Protein AF-A0A7C5AXZ9-F1 (afdb_monomer_lite)

Sequence (153 aa):
MEVGLKALRWLADIQRAEQGHFVPIGSNGFYSKGGEKARLDQQPIEASAMVSACLEAFRLTLDERWHDEANRAFEWFLGRNDLGISLYDPFTGGCRDGLHADRANENQGAESSLAFILSLLEMRLSDNIVNSEVHGTVYETETTPGAFSTAHS

Secondary structure (DSSP, 8-state):
-HHHHHHHHHHHHHTB-TTS-B----SSS---TTS----SSB-HHHHHHHHHHHHHHHHHH--HHHHHHHHHHHHHHTT-STT---SB-TTT--B-S-B-SSSB-----HHHHHHHHHHHHHHHHHHHHHHHHHHHHHHHTS-----------

Foldseek 3Di:
DVVLVVVLVVQLVVQADPVGAGQFQAPPDDDDDPDDGNSFHAFLQRLLVLLVSLLVVCVVPVPCVSLVSNVRSLCVCVQSGPASDHQADPVVLFGFGGDGPHDTHPDGDPVNSVSNVSSVVSNVVSVVVVVVVVVVVVVVVPDDPPDDDDDDD

Structure (mmCIF, N/CA/C/O backbone):
data_AF-A0A7C5AXZ9-F1
#
_entry.id   AF-A0A7C5AXZ9-F1
#
loop_
_atom_site.group_PDB
_atom_site.id
_atom_site.type_symbol
_atom_site.label_atom_id
_atom_site.label_alt_id
_atom_site.label_comp_id
_atom_site.label_asym_id
_atom_site.label_entity_id
_atom_site.label_seq_id
_atom_site.pdbx_PDB_ins_code
_atom_site.Cartn_x
_atom_site.Cartn_y
_atom_site.Cartn_z
_atom_site.occupancy
_atom_site.B_iso_or_equiv
_atom_site.auth_seq_id
_atom_site.auth_comp_id
_atom_site.auth_asym_id
_atom_site.auth_atom_id
_atom_site.pdbx_PDB_model_num
ATOM 1 N N . MET A 1 1 ? -19.294 10.981 7.759 1.00 81.81 1 MET A N 1
ATOM 2 C CA . MET A 1 1 ? -18.619 9.741 8.194 1.00 81.81 1 MET A CA 1
ATOM 3 C C . MET A 1 1 ? -19.086 8.533 7.386 1.00 81.81 1 MET A C 1
ATOM 5 O O . MET A 1 1 ? -18.281 7.982 6.653 1.00 81.81 1 MET A O 1
ATOM 9 N N . GLU A 1 2 ? -20.376 8.180 7.414 1.00 91.25 2 GLU A N 1
ATOM 10 C CA . GLU A 1 2 ? -20.918 6.991 6.722 1.00 91.25 2 GLU A CA 1
ATOM 11 C C . GLU A 1 2 ? -20.601 6.923 5.215 1.00 91.25 2 GLU A C 1
ATOM 13 O O . GLU A 1 2 ? -20.148 5.894 4.720 1.00 91.25 2 GLU A O 1
ATOM 18 N N . VAL A 1 3 ? -20.763 8.035 4.486 1.00 94.50 3 VAL A N 1
ATOM 19 C CA . VAL A 1 3 ? -20.434 8.105 3.049 1.00 94.50 3 VAL A CA 1
ATOM 20 C C . VAL A 1 3 ? -18.953 7.809 2.788 1.00 94.50 3 VAL A C 1
ATOM 22 O O . VAL A 1 3 ? -18.638 7.119 1.823 1.00 94.50 3 VAL A O 1
ATOM 25 N N . GLY A 1 4 ? -18.057 8.278 3.663 1.00 94.56 4 GLY A N 1
ATOM 26 C CA . GLY A 1 4 ? -16.616 8.037 3.557 1.00 94.56 4 GLY A CA 1
ATOM 27 C C . GLY A 1 4 ? -16.272 6.562 3.749 1.00 94.56 4 GLY A C 1
ATOM 28 O O . GLY A 1 4 ? -15.609 5.980 2.901 1.00 94.56 4 GLY A O 1
ATOM 29 N N . LEU A 1 5 ? -16.816 5.927 4.792 1.00 96.62 5 LEU A N 1
ATOM 30 C CA . LEU A 1 5 ? -16.628 4.491 5.036 1.00 96.62 5 LEU A CA 1
ATOM 31 C C . LEU A 1 5 ? -17.209 3.634 3.904 1.00 96.62 5 LEU A C 1
ATOM 33 O O . LEU A 1 5 ? -16.611 2.640 3.500 1.00 96.62 5 LEU A O 1
ATOM 37 N N . LYS A 1 6 ? -18.360 4.029 3.347 1.00 96.44 6 LYS A N 1
ATOM 38 C CA . LYS A 1 6 ? -18.963 3.343 2.198 1.00 96.44 6 LYS A CA 1
ATOM 39 C C . LYS A 1 6 ? -18.100 3.468 0.940 1.00 96.44 6 LYS A C 1
ATOM 41 O O . LYS A 1 6 ? -17.948 2.485 0.218 1.00 96.44 6 LYS A O 1
ATOM 46 N N . ALA A 1 7 ? -17.547 4.653 0.683 1.00 96.12 7 ALA A N 1
ATOM 47 C CA . ALA A 1 7 ? -16.639 4.886 -0.435 1.00 96.12 7 ALA A CA 1
ATOM 48 C C . ALA A 1 7 ? -15.326 4.107 -0.268 1.00 96.12 7 ALA A C 1
ATOM 50 O O . ALA A 1 7 ? -14.901 3.444 -1.210 1.00 96.12 7 ALA A O 1
ATOM 51 N N . LEU A 1 8 ? -14.737 4.119 0.932 1.00 96.88 8 LEU A N 1
ATOM 52 C CA . LEU A 1 8 ? -13.517 3.376 1.242 1.00 96.88 8 LEU A CA 1
ATOM 53 C C . LEU A 1 8 ? -13.725 1.866 1.101 1.00 96.88 8 LEU A C 1
ATOM 55 O O . LEU A 1 8 ? -12.905 1.198 0.484 1.00 96.88 8 LEU A O 1
ATOM 59 N N . ARG A 1 9 ? -14.857 1.333 1.583 1.00 96.88 9 ARG A N 1
ATOM 60 C CA . ARG A 1 9 ? -15.205 -0.087 1.413 1.00 96.88 9 ARG A CA 1
ATOM 61 C C . ARG A 1 9 ? -15.269 -0.469 -0.059 1.00 96.88 9 ARG A C 1
ATOM 63 O O . ARG A 1 9 ? -14.658 -1.444 -0.471 1.00 96.88 9 ARG A O 1
ATOM 70 N N . TRP A 1 10 ? -15.989 0.328 -0.847 1.00 95.25 10 TRP A N 1
ATOM 71 C CA . TRP A 1 10 ? -16.073 0.115 -2.286 1.00 95.25 10 TRP A CA 1
ATOM 72 C C . TRP A 1 10 ? -14.689 0.161 -2.945 1.00 95.25 10 TRP A C 1
ATOM 74 O O . TRP A 1 10 ? -14.405 -0.684 -3.790 1.00 95.25 10 TRP A O 1
ATOM 84 N N . LEU A 1 11 ? -13.827 1.104 -2.545 1.00 94.38 11 LEU A N 1
ATOM 85 C CA . LEU A 1 11 ? -12.471 1.224 -3.077 1.00 94.38 11 LEU A CA 1
ATOM 86 C C . LEU A 1 11 ? -11.607 -0.001 -2.729 1.00 94.38 11 LEU A C 1
ATOM 88 O O . LEU A 1 11 ? -10.974 -0.566 -3.618 1.00 94.38 11 LEU A O 1
ATOM 92 N N . ALA A 1 12 ? -11.628 -0.447 -1.472 1.00 95.31 12 ALA A N 1
ATOM 93 C CA . ALA A 1 12 ? -10.906 -1.637 -1.025 1.00 95.31 12 ALA A CA 1
ATOM 94 C C . ALA A 1 12 ? -11.371 -2.901 -1.769 1.00 95.31 12 ALA A C 1
ATOM 96 O O . ALA A 1 12 ? -10.546 -3.697 -2.220 1.00 95.31 12 ALA A O 1
ATOM 97 N N . ASP A 1 13 ? -12.682 -3.051 -1.983 1.00 94.06 13 ASP A N 1
ATOM 98 C CA . ASP A 1 13 ? -13.243 -4.183 -2.727 1.00 94.06 13 ASP A CA 1
ATOM 99 C C . ASP A 1 13 ? -12.788 -4.176 -4.201 1.00 94.06 13 ASP A C 1
ATOM 101 O O . ASP A 1 13 ? -12.477 -5.228 -4.763 1.00 94.06 13 ASP A O 1
ATOM 105 N N . ILE A 1 14 ? -12.706 -3.007 -4.854 1.00 91.62 14 ILE A N 1
ATOM 106 C CA . ILE A 1 14 ? -12.232 -2.934 -6.247 1.00 91.62 14 ILE A CA 1
ATOM 107 C C . ILE A 1 14 ? -10.707 -3.020 -6.377 1.00 91.62 14 ILE A C 1
ATOM 109 O O . ILE A 1 14 ? -10.236 -3.413 -7.444 1.00 91.62 14 ILE A O 1
ATOM 113 N N . GLN A 1 15 ? -9.942 -2.672 -5.345 1.00 92.94 15 GLN A N 1
ATOM 114 C CA . GLN A 1 15 ? -8.477 -2.770 -5.325 1.00 92.94 15 GLN A CA 1
ATOM 115 C C . GLN A 1 15 ? -7.985 -4.121 -4.791 1.00 92.94 15 GLN A C 1
ATOM 117 O O . GLN A 1 15 ? -6.816 -4.279 -4.452 1.00 92.94 15 GLN A O 1
ATOM 122 N N . ARG A 1 16 ? -8.865 -5.123 -4.734 1.00 93.56 16 ARG A N 1
ATOM 123 C CA . ARG A 1 16 ? -8.515 -6.496 -4.387 1.00 93.56 16 ARG A CA 1
ATOM 124 C C . ARG A 1 16 ? -8.457 -7.373 -5.633 1.00 93.56 16 ARG A C 1
ATOM 126 O O . ARG A 1 16 ? -9.415 -7.436 -6.405 1.00 93.56 16 ARG A O 1
ATOM 133 N N . ALA A 1 17 ? -7.343 -8.076 -5.813 1.00 91.38 17 ALA A N 1
ATOM 134 C CA . ALA A 1 17 ? -7.225 -9.118 -6.826 1.00 91.38 17 ALA A CA 1
ATOM 135 C C . ALA A 1 17 ? -8.054 -10.357 -6.465 1.00 91.38 17 ALA A C 1
ATOM 137 O O . ALA A 1 17 ? -8.363 -10.598 -5.300 1.00 91.38 17 ALA A O 1
ATOM 138 N N . GLU A 1 18 ? -8.332 -11.213 -7.448 1.00 89.44 18 GLU A N 1
ATOM 139 C CA . GLU A 1 18 ? -8.963 -12.520 -7.202 1.00 89.44 18 GLU A CA 1
ATOM 140 C C . GLU A 1 18 ? -8.134 -13.386 -6.240 1.00 89.44 18 GLU A C 1
ATOM 142 O O . GLU A 1 18 ? -8.686 -14.111 -5.418 1.00 89.44 18 GLU A O 1
ATOM 147 N N . GLN A 1 19 ? -6.806 -13.253 -6.288 1.00 90.44 19 GLN A N 1
ATOM 148 C CA . GLN A 1 19 ? -5.856 -13.926 -5.396 1.00 90.44 19 GLN A CA 1
ATOM 149 C C . GLN A 1 19 ? -5.793 -13.280 -3.997 1.00 90.44 19 GLN A C 1
ATOM 151 O O . GLN A 1 19 ? -5.098 -13.766 -3.106 1.00 90.44 19 GLN A O 1
ATOM 156 N N . GLY A 1 20 ? -6.535 -12.191 -3.783 1.00 93.56 20 GLY A N 1
ATOM 157 C CA . GLY A 1 20 ? -6.715 -11.546 -2.491 1.00 93.56 20 GLY A CA 1
ATOM 158 C C . GLY A 1 20 ? -5.659 -10.507 -2.124 1.00 93.56 20 GLY A C 1
ATOM 159 O O . GLY A 1 20 ? -5.798 -9.899 -1.069 1.00 93.56 20 GLY A O 1
ATOM 160 N N . HIS A 1 21 ? -4.629 -10.258 -2.929 1.00 94.69 21 HIS A N 1
ATOM 161 C CA . HIS A 1 21 ? -3.680 -9.171 -2.663 1.00 94.69 21 HIS A CA 1
ATOM 162 C C . HIS A 1 21 ? -4.218 -7.801 -3.092 1.00 94.69 21 HIS A C 1
ATOM 164 O O . HIS A 1 21 ? -5.197 -7.703 -3.838 1.00 94.69 21 HIS A O 1
ATOM 170 N N . PHE A 1 22 ? -3.581 -6.746 -2.584 1.00 94.75 22 PHE A N 1
ATOM 171 C CA . PHE A 1 22 ? -3.876 -5.370 -2.964 1.00 94.75 22 PHE A CA 1
ATOM 172 C C . PHE A 1 22 ? -3.327 -5.067 -4.361 1.00 94.75 22 PHE A C 1
ATOM 174 O O . PHE A 1 22 ? -2.192 -5.412 -4.687 1.00 94.75 22 PHE A O 1
ATOM 181 N N . VAL A 1 23 ? -4.144 -4.413 -5.178 1.00 92.19 23 VAL A N 1
ATOM 182 C CA . VAL A 1 23 ? -3.813 -3.937 -6.519 1.00 92.19 23 VAL A CA 1
ATOM 183 C C . VAL A 1 23 ? -4.351 -2.513 -6.626 1.00 92.19 23 VAL A C 1
ATOM 185 O O . VAL A 1 23 ? -5.562 -2.340 -6.824 1.00 92.19 23 VAL A O 1
ATOM 188 N N . PRO A 1 24 ? -3.500 -1.484 -6.469 1.00 87.12 24 PRO A N 1
ATOM 189 C CA . PRO A 1 24 ? -3.941 -0.119 -6.670 1.00 87.12 24 PRO A CA 1
ATOM 190 C C . PRO A 1 24 ? -4.395 0.056 -8.121 1.00 87.12 24 PRO A C 1
ATOM 192 O O . PRO A 1 24 ? -3.987 -0.670 -9.033 1.00 87.12 24 PRO A O 1
ATOM 195 N N . ILE A 1 25 ? -5.289 1.017 -8.328 1.00 79.69 25 ILE A N 1
ATOM 196 C CA . ILE A 1 25 ? -5.693 1.387 -9.683 1.00 79.69 25 ILE A CA 1
ATOM 197 C C . ILE A 1 25 ? -4.519 2.179 -10.233 1.00 79.69 25 ILE A C 1
ATOM 199 O O . ILE A 1 25 ? -4.280 3.289 -9.773 1.00 79.69 25 ILE A O 1
ATOM 203 N N . GLY A 1 26 ? -3.784 1.573 -11.156 1.00 68.69 26 GLY A N 1
ATOM 204 C CA . GLY A 1 26 ? -2.598 2.166 -11.742 1.00 68.69 26 GLY A CA 1
ATOM 205 C C . GLY A 1 26 ? -2.907 3.470 -12.469 1.00 68.69 26 GLY A C 1
ATOM 206 O O . GLY A 1 26 ? -4.034 3.729 -12.899 1.00 68.69 26 GLY A O 1
ATOM 207 N N . SER A 1 27 ? -1.879 4.294 -12.613 1.00 62.50 27 SER A N 1
ATOM 208 C CA . SER A 1 27 ? -2.000 5.673 -13.094 1.00 62.50 27 SER A CA 1
ATOM 209 C C . SER A 1 27 ? -2.177 5.803 -14.617 1.00 62.50 27 SER A C 1
ATOM 211 O O . SER A 1 27 ? -2.469 6.893 -15.120 1.00 62.50 27 SER A O 1
ATOM 213 N N . ASN A 1 28 ? -2.060 4.703 -15.377 1.00 57.62 28 ASN A N 1
ATOM 214 C CA . ASN A 1 28 ? -2.231 4.705 -16.833 1.00 57.62 28 ASN A CA 1
ATOM 215 C C . ASN A 1 28 ? -3.718 4.737 -17.255 1.00 57.62 28 ASN A C 1
ATOM 217 O O . ASN A 1 28 ? -4.262 3.761 -17.777 1.00 57.62 28 ASN A O 1
ATOM 221 N N . GLY A 1 29 ? -4.370 5.882 -17.027 1.00 55.19 29 GLY A N 1
ATOM 222 C CA . GLY A 1 29 ? -5.753 6.178 -17.415 1.00 55.19 29 GLY A CA 1
ATOM 223 C C . GLY A 1 29 ? -6.723 6.329 -16.234 1.00 55.19 29 GLY A C 1
ATOM 224 O O . GLY A 1 29 ? -6.446 5.926 -15.111 1.00 55.19 29 GLY A O 1
ATOM 225 N N . PHE A 1 30 ? -7.898 6.918 -16.486 1.00 56.22 30 PHE A N 1
ATOM 226 C CA . PHE A 1 30 ? -8.960 7.042 -15.480 1.00 56.22 30 PHE A CA 1
ATOM 227 C C . PHE A 1 30 ? -9.845 5.791 -15.448 1.00 56.22 30 PHE A C 1
ATOM 229 O O . PHE A 1 30 ? -10.355 5.357 -16.483 1.00 56.22 30 PHE A O 1
ATOM 236 N N . TYR A 1 31 ? -10.118 5.261 -14.252 1.00 55.69 31 TYR A N 1
ATOM 237 C CA . TYR A 1 31 ? -11.105 4.194 -14.083 1.00 55.69 31 TYR A CA 1
ATOM 238 C C . TYR A 1 31 ? -12.533 4.741 -14.240 1.00 55.69 31 TYR A C 1
ATOM 240 O O . TYR A 1 31 ? -13.052 5.455 -13.381 1.00 55.69 31 TYR A O 1
ATOM 248 N N . SER A 1 32 ? -13.179 4.393 -15.355 1.00 58.47 32 SER A N 1
ATOM 249 C CA . SER A 1 32 ? -14.595 4.674 -15.604 1.00 58.47 32 SER A CA 1
ATOM 250 C C . SER A 1 32 ? -15.477 3.549 -15.052 1.00 58.47 32 SER A C 1
ATOM 252 O O . SER A 1 32 ? -15.092 2.380 -15.030 1.00 58.47 32 SER A O 1
ATOM 254 N N . LYS A 1 33 ? -16.683 3.885 -14.574 1.00 60.81 33 LYS A N 1
ATOM 255 C CA . LYS A 1 33 ? -17.604 2.908 -13.970 1.00 60.81 33 LYS A CA 1
ATOM 256 C C . LYS A 1 33 ? -17.966 1.809 -14.983 1.00 60.81 33 LYS A C 1
ATOM 258 O O . LYS A 1 33 ? -18.727 2.067 -15.909 1.00 60.81 33 LYS A O 1
ATOM 263 N N . GLY A 1 34 ? -17.464 0.591 -14.761 1.00 62.22 34 GLY A N 1
ATOM 264 C CA . GLY A 1 34 ? -17.684 -0.574 -15.632 1.00 62.22 34 GLY A CA 1
ATOM 265 C C . GLY A 1 34 ? -16.634 -0.775 -16.734 1.00 62.22 34 GLY A C 1
ATOM 266 O O . GLY A 1 34 ? -16.808 -1.673 -17.551 1.00 62.22 34 GLY A O 1
ATOM 267 N N . GLY A 1 35 ? -15.575 0.040 -16.769 1.00 62.47 35 GLY A N 1
ATOM 268 C CA . GLY A 1 35 ? -14.444 -0.129 -17.685 1.00 62.47 35 GLY A CA 1
ATOM 269 C C . GLY A 1 35 ? -13.361 -1.073 -17.152 1.00 62.47 35 GLY A C 1
ATOM 270 O O . GLY A 1 35 ? -13.434 -1.559 -16.021 1.00 62.47 35 GLY A O 1
ATOM 271 N N . GLU A 1 36 ? -12.326 -1.311 -17.959 1.00 58.16 36 GLU A N 1
ATOM 272 C CA . GLU A 1 36 ? -11.126 -2.019 -17.506 1.00 58.16 36 GLU A CA 1
ATOM 273 C C . GLU A 1 36 ? -10.332 -1.145 -16.528 1.00 58.16 36 GLU A C 1
ATOM 275 O O . GLU A 1 36 ? -10.110 0.046 -16.758 1.00 58.16 36 GLU A O 1
ATOM 280 N N . LYS A 1 37 ? -9.918 -1.733 -15.403 1.00 61.28 37 LYS A N 1
ATOM 281 C CA . LYS A 1 37 ? -9.034 -1.063 -14.446 1.00 61.28 37 LYS A CA 1
ATOM 282 C C . LYS A 1 37 ? -7.655 -0.948 -15.079 1.00 61.28 37 LYS A C 1
ATOM 284 O O . LYS A 1 37 ? -7.115 -1.955 -15.536 1.00 61.28 37 LYS A O 1
ATOM 289 N N . ALA A 1 38 ? -7.064 0.243 -15.042 1.00 61.78 38 ALA A N 1
ATOM 290 C CA . ALA A 1 38 ? -5.639 0.376 -15.279 1.00 61.78 38 ALA A CA 1
ATOM 291 C C . ALA A 1 38 ? -4.924 -0.441 -14.195 1.00 61.78 38 ALA A C 1
ATOM 293 O O . ALA A 1 38 ? -4.944 -0.096 -13.020 1.00 61.78 38 ALA A O 1
ATOM 294 N N . ARG A 1 39 ? -4.386 -1.601 -14.572 1.00 65.38 39 ARG A N 1
ATOM 295 C CA . ARG A 1 39 ? -3.594 -2.455 -13.671 1.00 65.38 39 ARG A CA 1
ATOM 296 C C . ARG A 1 39 ? -2.109 -2.110 -13.707 1.00 65.38 39 ARG A C 1
ATOM 298 O O . ARG A 1 39 ? -1.329 -2.678 -12.952 1.00 65.38 39 ARG A O 1
ATOM 305 N N . LEU A 1 40 ? -1.728 -1.233 -14.632 1.00 65.38 40 LEU A N 1
ATOM 306 C CA . LEU A 1 40 ? -0.350 -0.922 -14.970 1.00 65.38 40 LEU A CA 1
ATOM 307 C C . LEU A 1 40 ? 0.068 0.389 -14.322 1.00 65.38 40 LEU A C 1
ATOM 309 O O . LEU A 1 40 ? -0.724 1.327 -14.286 1.00 65.38 40 LEU A O 1
ATOM 313 N N . ASP A 1 41 ? 1.333 0.455 -13.917 1.00 73.31 41 ASP A N 1
ATOM 314 C CA . ASP A 1 41 ? 1.939 1.645 -13.318 1.00 73.31 41 ASP A CA 1
ATOM 315 C C . ASP A 1 41 ? 1.341 1.974 -11.944 1.00 73.31 41 ASP A C 1
ATOM 317 O O . ASP A 1 41 ? 0.840 3.068 -11.681 1.00 73.31 41 ASP A O 1
ATOM 321 N N . GLN A 1 42 ? 1.356 0.943 -11.097 1.00 85.62 42 GLN A N 1
ATOM 322 C CA . GLN A 1 42 ? 0.968 0.983 -9.688 1.00 85.62 42 GLN A CA 1
ATOM 323 C C . GLN A 1 42 ? 2.033 1.743 -8.896 1.00 85.62 42 GLN A C 1
ATOM 325 O O . GLN A 1 42 ? 3.219 1.427 -9.033 1.00 85.62 42 GLN A O 1
ATOM 330 N N . GLN A 1 43 ? 1.632 2.696 -8.058 1.00 91.12 43 GLN A N 1
ATOM 331 C CA . GLN A 1 43 ? 2.542 3.614 -7.379 1.00 91.12 43 GLN A CA 1
ATOM 332 C C . GLN A 1 43 ? 2.520 3.454 -5.845 1.00 91.12 43 GLN A C 1
ATOM 334 O O . GLN A 1 43 ? 1.462 3.262 -5.238 1.00 91.12 43 GLN A O 1
ATOM 339 N N . PRO A 1 44 ? 3.678 3.620 -5.178 1.00 93.31 44 PRO A N 1
ATOM 340 C CA . PRO A 1 44 ? 3.805 3.675 -3.719 1.00 93.31 44 PRO A CA 1
ATOM 341 C C . PRO A 1 44 ? 2.809 4.595 -3.004 1.00 93.31 44 PRO A C 1
ATOM 343 O O . PRO A 1 44 ? 2.315 4.251 -1.930 1.00 93.31 44 PRO A O 1
ATOM 346 N N . ILE A 1 45 ? 2.495 5.755 -3.587 1.00 94.00 45 ILE A N 1
ATOM 347 C CA . ILE A 1 45 ? 1.598 6.742 -2.972 1.00 94.00 45 ILE A CA 1
ATOM 348 C C . ILE A 1 45 ? 0.166 6.214 -2.812 1.00 94.00 45 ILE A C 1
ATOM 350 O O . ILE A 1 45 ? -0.500 6.525 -1.827 1.00 94.00 45 ILE A O 1
ATOM 354 N N . GLU A 1 46 ? -0.297 5.364 -3.728 1.00 93.75 46 GLU A N 1
ATOM 355 C CA . GLU A 1 46 ? -1.641 4.782 -3.683 1.00 93.75 46 GLU A CA 1
ATOM 356 C C . GLU A 1 46 ? -1.746 3.732 -2.574 1.00 93.75 46 GLU A C 1
ATOM 358 O O . GLU A 1 46 ? -2.722 3.719 -1.821 1.00 93.75 46 GLU A O 1
ATOM 363 N N . ALA A 1 47 ? -0.719 2.886 -2.437 1.00 95.94 47 ALA A N 1
ATOM 364 C CA . ALA A 1 47 ? -0.621 1.928 -1.339 1.00 95.94 47 ALA A CA 1
ATOM 365 C C . ALA A 1 47 ? -0.553 2.655 0.011 1.00 95.94 47 ALA A C 1
ATOM 367 O O . ALA A 1 47 ? -1.281 2.305 0.939 1.00 95.94 47 ALA A O 1
ATOM 368 N N . SER A 1 48 ? 0.256 3.715 0.097 1.00 97.50 48 SER A N 1
ATOM 369 C CA . SER A 1 48 ? 0.382 4.519 1.311 1.00 97.50 48 SER A CA 1
ATOM 370 C C . SER A 1 48 ? -0.933 5.192 1.705 1.00 97.50 48 SER A C 1
ATOM 372 O O . SER A 1 48 ? -1.372 5.061 2.845 1.00 97.50 48 SER A O 1
ATOM 374 N N . ALA A 1 49 ? -1.636 5.801 0.745 1.00 96.75 49 ALA A N 1
ATOM 375 C CA . ALA A 1 49 ? -2.944 6.402 0.982 1.00 96.75 49 ALA A CA 1
ATOM 376 C C . ALA A 1 49 ? -3.990 5.380 1.457 1.00 96.75 49 ALA A C 1
ATOM 378 O O . ALA A 1 49 ? -4.802 5.696 2.330 1.00 96.75 49 ALA A O 1
ATOM 379 N N . MET A 1 50 ? -3.974 4.156 0.913 1.00 97.75 50 MET A N 1
ATOM 380 C CA . MET A 1 50 ? -4.870 3.088 1.360 1.00 97.75 50 MET A CA 1
ATOM 381 C C . MET A 1 50 ? -4.563 2.652 2.799 1.00 97.75 50 MET A C 1
ATOM 383 O O . MET A 1 50 ? -5.499 2.505 3.586 1.00 97.75 50 MET A O 1
ATOM 387 N N . VAL A 1 51 ? -3.281 2.507 3.161 1.00 98.50 51 VAL A N 1
ATOM 388 C CA . VAL A 1 51 ? -2.854 2.221 4.543 1.00 98.50 51 VAL A CA 1
ATOM 389 C C . VAL A 1 51 ? -3.403 3.283 5.494 1.00 98.50 51 VAL A C 1
ATOM 391 O O . VAL A 1 51 ? -4.151 2.943 6.412 1.00 98.50 51 VAL A O 1
ATOM 394 N N . SER A 1 52 ? -3.123 4.564 5.241 1.00 98.12 52 SER A N 1
ATOM 395 C CA . SER A 1 52 ? -3.551 5.652 6.128 1.00 98.12 52 SER A CA 1
ATOM 396 C C . SER A 1 52 ? -5.074 5.738 6.250 1.00 98.12 52 SER A C 1
ATOM 398 O O . SER A 1 52 ? -5.607 5.875 7.352 1.00 98.12 52 SER A O 1
ATOM 400 N N . ALA A 1 53 ? -5.802 5.619 5.132 1.00 97.75 53 ALA A N 1
ATOM 401 C CA . ALA A 1 53 ? -7.263 5.687 5.133 1.00 97.75 53 ALA A CA 1
ATOM 402 C C . ALA A 1 53 ? -7.900 4.533 5.919 1.00 97.75 53 ALA A C 1
ATOM 404 O O . ALA A 1 53 ? -8.867 4.743 6.655 1.00 97.75 53 ALA A O 1
ATOM 405 N N . CYS A 1 54 ? -7.359 3.323 5.779 1.00 98.25 54 CYS A N 1
ATOM 406 C CA . CYS A 1 54 ? -7.846 2.153 6.496 1.00 98.25 54 CYS A CA 1
ATOM 407 C C . CYS A 1 54 ? -7.516 2.221 7.990 1.00 98.25 54 CYS A C 1
ATOM 409 O O . CYS A 1 54 ? -8.395 1.981 8.811 1.00 98.25 54 CYS A O 1
ATOM 411 N N . LEU A 1 55 ? -6.306 2.634 8.372 1.00 98.00 55 LEU A N 1
ATOM 412 C CA . LEU A 1 55 ? -5.961 2.807 9.786 1.00 98.00 55 LEU A CA 1
ATOM 413 C C . LEU A 1 55 ? -6.805 3.895 10.462 1.00 98.00 55 LEU A C 1
ATOM 415 O O . LEU A 1 55 ? -7.213 3.736 11.611 1.00 98.00 55 LEU A O 1
ATOM 419 N N . GLU A 1 56 ? -7.139 4.974 9.754 1.00 97.12 56 GLU A N 1
ATOM 420 C CA . GLU A 1 56 ? -8.052 5.989 10.282 1.00 97.12 56 GLU A CA 1
ATOM 421 C C . GLU A 1 56 ? -9.489 5.458 10.412 1.00 97.12 56 GLU A C 1
ATOM 423 O O . GLU A 1 56 ? -10.157 5.688 11.421 1.00 97.12 56 GLU A O 1
ATOM 428 N N . ALA A 1 57 ? -9.966 4.681 9.434 1.00 97.06 57 ALA A N 1
ATOM 429 C CA . ALA A 1 57 ? -11.261 4.011 9.535 1.00 97.06 57 ALA A CA 1
ATOM 430 C C . ALA A 1 57 ? -11.305 3.019 10.709 1.00 97.06 57 ALA A C 1
ATOM 432 O O . ALA A 1 57 ? -12.311 2.972 11.421 1.00 97.06 57 ALA A O 1
ATOM 433 N N . PHE A 1 58 ? -10.216 2.284 10.953 1.00 96.56 58 PHE A N 1
ATOM 434 C CA . PHE A 1 58 ? -10.068 1.415 12.116 1.00 96.56 58 PHE A CA 1
ATOM 435 C C . PHE A 1 58 ? -10.185 2.218 13.414 1.00 96.56 58 PHE A C 1
ATOM 437 O O . PHE A 1 58 ? -11.056 1.923 14.223 1.00 96.56 58 PHE A O 1
ATOM 444 N N . ARG A 1 59 ? -9.424 3.307 13.578 1.00 94.19 59 ARG 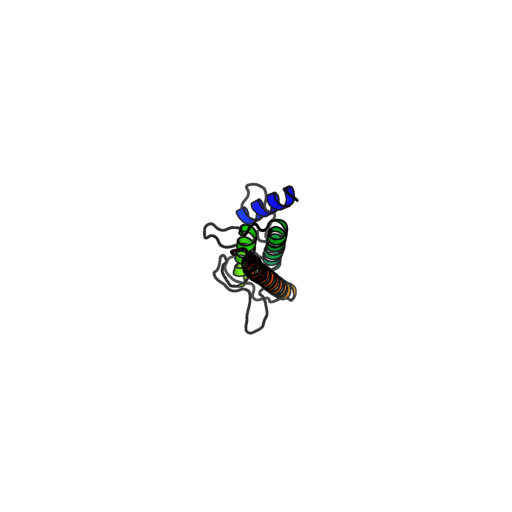A N 1
ATOM 445 C CA . ARG A 1 59 ? -9.496 4.163 14.781 1.00 94.19 59 ARG A CA 1
ATOM 446 C C . ARG A 1 59 ? -10.894 4.715 15.059 1.00 94.19 59 ARG A C 1
ATOM 448 O O . ARG A 1 59 ? -11.277 4.869 16.213 1.00 94.19 59 ARG A O 1
ATOM 455 N N . LEU A 1 60 ? -11.657 5.028 14.012 1.00 94.75 60 LEU A N 1
ATOM 456 C CA . LEU A 1 60 ? -13.006 5.585 14.144 1.00 94.75 60 LEU A CA 1
ATOM 457 C C . LEU A 1 60 ? -14.085 4.536 14.435 1.00 94.75 60 LEU A C 1
ATOM 459 O O . LEU A 1 60 ? -15.152 4.895 14.934 1.00 94.75 60 LEU A O 1
ATOM 463 N N . THR A 1 61 ? -13.864 3.275 14.059 1.00 94.88 61 THR A N 1
ATOM 464 C CA . THR A 1 61 ? -14.922 2.247 14.053 1.00 94.88 61 THR A CA 1
ATOM 465 C C . THR A 1 61 ? -14.611 1.013 14.887 1.00 94.88 61 THR A C 1
ATOM 467 O O . THR A 1 61 ? -15.545 0.297 15.241 1.00 94.88 61 THR A O 1
ATOM 470 N N . LEU A 1 62 ? -13.332 0.765 15.180 1.00 94.50 62 LEU A N 1
ATOM 471 C CA . LEU A 1 62 ? -12.785 -0.463 15.764 1.00 94.50 62 LEU A CA 1
ATOM 472 C C . LEU A 1 62 ? -13.159 -1.738 14.981 1.00 94.50 62 LEU A C 1
ATOM 474 O O . LEU A 1 62 ? -13.137 -2.841 15.517 1.00 94.50 62 LEU A O 1
ATOM 478 N N . ASP A 1 63 ? -13.527 -1.599 13.703 1.00 95.50 63 ASP A N 1
ATOM 479 C CA . ASP A 1 63 ? -13.794 -2.726 12.809 1.00 95.50 63 ASP A CA 1
ATOM 480 C C . ASP A 1 63 ? -12.464 -3.244 12.243 1.00 95.50 63 ASP A C 1
ATOM 482 O O . ASP A 1 63 ? -11.871 -2.617 11.359 1.00 95.50 63 ASP A O 1
ATOM 486 N N . GLU A 1 64 ? -12.011 -4.391 12.759 1.00 95.69 64 GLU A N 1
ATOM 487 C CA . GLU A 1 64 ? -10.759 -5.084 12.396 1.00 95.69 64 GLU A CA 1
ATOM 488 C C . GLU A 1 64 ? -10.567 -5.271 10.891 1.00 95.69 64 GLU A C 1
ATOM 490 O O . GLU A 1 64 ? -9.441 -5.292 10.396 1.00 95.69 64 GLU A O 1
ATOM 495 N N . ARG A 1 65 ? -11.661 -5.310 10.120 1.00 96.38 65 ARG A N 1
ATOM 496 C CA . ARG A 1 65 ? -11.591 -5.350 8.660 1.00 96.38 65 ARG A CA 1
ATOM 497 C C . ARG A 1 65 ? -10.694 -4.254 8.095 1.00 96.38 65 ARG A C 1
ATOM 499 O O . ARG A 1 65 ? -10.002 -4.480 7.108 1.00 96.38 65 ARG A O 1
ATOM 506 N N . TRP A 1 66 ? -10.731 -3.057 8.672 1.00 97.75 66 TRP A N 1
ATOM 507 C CA . TRP A 1 66 ? -9.910 -1.956 8.190 1.00 97.75 66 TRP A CA 1
ATOM 508 C C . TRP A 1 66 ? -8.431 -2.159 8.514 1.00 97.75 66 TRP A C 1
ATOM 510 O O . TRP A 1 66 ? -7.589 -1.831 7.684 1.00 97.75 66 TRP A O 1
ATOM 520 N N . HIS A 1 67 ? -8.096 -2.759 9.656 1.00 97.06 67 HIS A N 1
ATOM 521 C CA . HIS A 1 67 ? -6.711 -3.139 9.949 1.00 97.06 67 HIS A CA 1
ATOM 522 C C . HIS A 1 67 ? -6.220 -4.218 8.969 1.00 97.06 67 HIS A C 1
ATOM 524 O O . HIS A 1 67 ? -5.131 -4.094 8.406 1.00 97.06 67 HIS A O 1
ATOM 530 N N . ASP A 1 68 ? -7.067 -5.195 8.630 1.00 97.31 68 ASP A N 1
ATOM 531 C CA . ASP A 1 68 ? -6.776 -6.195 7.592 1.00 97.31 68 ASP A CA 1
ATOM 532 C C . ASP A 1 68 ? -6.549 -5.573 6.201 1.00 97.31 68 ASP A C 1
ATOM 534 O O . ASP A 1 68 ? -5.665 -6.011 5.458 1.00 97.31 68 ASP A O 1
ATOM 538 N N . GLU A 1 69 ? -7.336 -4.563 5.807 1.00 98.19 69 GLU A N 1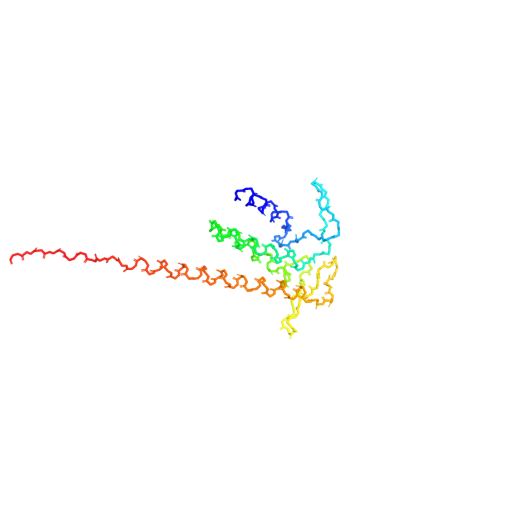
ATOM 539 C CA . GLU A 1 69 ? -7.110 -3.846 4.542 1.00 98.19 69 GLU A CA 1
ATOM 540 C C . GLU A 1 69 ? -5.811 -3.035 4.562 1.00 98.19 69 GLU A C 1
ATOM 542 O O . GLU A 1 69 ? -5.085 -3.030 3.565 1.00 98.19 69 GLU A O 1
ATOM 547 N N . ALA A 1 70 ? -5.489 -2.389 5.688 1.00 98.25 70 ALA A N 1
ATOM 548 C CA . ALA A 1 70 ? -4.235 -1.659 5.850 1.00 98.25 70 ALA A CA 1
ATOM 549 C C . ALA A 1 70 ? -3.029 -2.600 5.711 1.00 98.25 70 ALA A C 1
ATOM 551 O O . ALA A 1 70 ? -2.122 -2.320 4.928 1.00 98.25 70 ALA A O 1
ATOM 552 N N . ASN A 1 71 ? -3.057 -3.760 6.378 1.00 98.06 71 ASN A N 1
ATOM 553 C CA . ASN A 1 71 ? -2.035 -4.797 6.221 1.00 98.06 71 ASN A CA 1
ATOM 554 C C . ASN A 1 71 ? -1.896 -5.239 4.766 1.00 98.06 71 ASN A C 1
ATOM 556 O O . ASN A 1 71 ? -0.793 -5.257 4.227 1.00 98.06 71 ASN A O 1
ATOM 560 N N . ARG A 1 72 ? -3.013 -5.549 4.102 1.00 98.19 72 ARG A N 1
ATOM 561 C CA . ARG A 1 72 ? -3.014 -6.007 2.707 1.00 98.19 72 ARG A CA 1
ATOM 562 C C . ARG A 1 72 ? -2.388 -4.982 1.762 1.00 98.19 72 ARG A C 1
ATOM 564 O O . ARG A 1 72 ? -1.646 -5.363 0.859 1.00 98.19 72 ARG A O 1
ATOM 571 N N . ALA A 1 73 ? -2.691 -3.699 1.958 1.00 98.00 73 ALA A N 1
ATOM 572 C CA . ALA A 1 73 ? -2.083 -2.614 1.196 1.00 98.00 73 ALA A CA 1
ATOM 573 C C . ALA A 1 73 ? -0.589 -2.466 1.515 1.00 98.00 73 ALA A C 1
ATOM 575 O O . ALA A 1 73 ? 0.216 -2.292 0.604 1.00 98.00 73 ALA A O 1
ATOM 576 N N . PHE A 1 74 ? -0.193 -2.602 2.782 1.00 98.25 74 PHE A N 1
ATOM 577 C CA . PHE A 1 74 ? 1.210 -2.531 3.186 1.00 98.25 74 PHE A CA 1
ATOM 578 C C . PHE A 1 74 ? 2.052 -3.695 2.632 1.00 98.25 74 PHE A C 1
ATOM 580 O O . PHE A 1 74 ? 3.171 -3.490 2.161 1.00 98.25 74 PHE A O 1
ATOM 587 N N . GLU A 1 75 ? 1.513 -4.916 2.606 1.00 97.81 75 GLU A N 1
ATOM 588 C CA . GLU A 1 75 ? 2.195 -6.097 2.058 1.00 97.81 75 GLU A CA 1
ATOM 589 C C . GLU A 1 75 ? 2.533 -5.956 0.562 1.00 97.81 75 GLU A C 1
ATOM 591 O O . GLU A 1 75 ? 3.444 -6.633 0.074 1.00 97.81 75 GLU A O 1
ATOM 596 N N . TRP A 1 76 ? 1.861 -5.058 -0.169 1.00 96.81 76 TRP A N 1
ATOM 597 C CA . TRP A 1 76 ? 2.190 -4.747 -1.563 1.00 96.81 76 TRP A CA 1
ATOM 598 C C . TRP A 1 76 ? 3.639 -4.267 -1.716 1.00 96.81 76 TRP A C 1
ATOM 600 O O . TRP A 1 76 ? 4.340 -4.725 -2.622 1.00 96.81 76 TRP A O 1
ATOM 610 N N . PHE A 1 77 ? 4.124 -3.431 -0.787 1.00 96.62 77 PHE A N 1
ATOM 611 C CA . PHE A 1 77 ? 5.519 -2.972 -0.757 1.00 96.62 77 PHE A CA 1
ATOM 612 C C . PHE A 1 77 ? 6.513 -4.122 -0.574 1.00 96.62 77 PHE A C 1
ATOM 614 O O . PHE A 1 77 ? 7.647 -4.038 -1.046 1.00 96.62 77 PHE A O 1
ATOM 621 N N . LEU A 1 78 ? 6.085 -5.186 0.108 1.00 96.75 78 LEU A N 1
ATOM 622 C CA . LEU A 1 78 ? 6.903 -6.339 0.488 1.00 96.75 78 LEU A CA 1
ATOM 623 C C . LEU A 1 78 ? 6.835 -7.484 -0.532 1.00 96.75 78 LEU A C 1
ATOM 625 O O . LEU A 1 78 ? 7.438 -8.534 -0.323 1.00 96.75 78 LEU A O 1
ATOM 629 N N . GLY A 1 79 ? 6.108 -7.291 -1.634 1.00 95.19 79 GLY A N 1
ATOM 630 C CA . GLY A 1 79 ? 6.018 -8.263 -2.719 1.00 95.19 79 GLY A CA 1
ATOM 631 C C . GLY A 1 79 ? 4.716 -9.045 -2.777 1.00 95.19 79 GLY A C 1
ATOM 632 O O . GLY A 1 79 ? 4.555 -9.848 -3.689 1.00 95.19 79 GLY A O 1
ATOM 633 N N . ARG A 1 80 ? 3.739 -8.804 -1.894 1.00 96.00 80 ARG A N 1
ATOM 634 C CA . ARG A 1 80 ? 2.389 -9.364 -2.064 1.00 96.00 80 ARG A CA 1
ATOM 635 C C . ARG A 1 80 ? 1.605 -8.538 -3.090 1.00 96.00 80 ARG A C 1
ATOM 637 O O . ARG A 1 80 ? 0.642 -7.853 -2.764 1.00 96.00 80 ARG A O 1
ATOM 644 N N . ASN A 1 81 ? 2.070 -8.579 -4.332 1.00 93.81 81 ASN A N 1
ATOM 645 C CA . ASN A 1 81 ? 1.561 -7.821 -5.471 1.00 93.81 81 ASN A CA 1
ATOM 646 C C . ASN A 1 81 ? 1.514 -8.696 -6.734 1.00 93.81 81 ASN A C 1
ATOM 648 O O . ASN A 1 81 ? 1.877 -9.871 -6.692 1.00 93.81 81 ASN A O 1
ATOM 652 N N . ASP A 1 82 ? 1.074 -8.123 -7.858 1.00 90.00 82 ASP A N 1
ATOM 653 C CA . ASP A 1 82 ? 0.865 -8.852 -9.119 1.00 90.00 82 ASP A CA 1
ATOM 654 C C . ASP A 1 82 ? 2.118 -9.591 -9.635 1.00 90.00 82 ASP A C 1
ATOM 656 O O . ASP A 1 82 ? 1.977 -10.579 -10.354 1.00 90.00 82 ASP A O 1
ATOM 660 N N . LEU A 1 83 ? 3.327 -9.149 -9.265 1.00 91.19 83 LEU A N 1
ATOM 661 C CA . LEU A 1 83 ? 4.584 -9.751 -9.727 1.00 91.19 83 LEU A CA 1
ATOM 662 C C . LEU A 1 83 ? 5.332 -10.547 -8.655 1.00 91.19 83 LEU A C 1
ATOM 664 O O . LEU A 1 83 ? 6.324 -11.199 -8.975 1.00 91.19 83 LEU A O 1
ATOM 668 N N . GLY A 1 84 ? 4.900 -10.507 -7.394 1.00 93.62 84 GLY A N 1
ATOM 669 C CA . GLY A 1 84 ? 5.653 -11.150 -6.316 1.00 93.62 84 GLY A CA 1
ATOM 670 C C . GLY A 1 84 ? 6.962 -10.428 -5.957 1.00 93.62 84 GLY A C 1
ATOM 671 O O . GLY A 1 84 ? 7.846 -11.041 -5.362 1.00 93.62 84 GLY A O 1
ATOM 672 N N . ILE A 1 85 ? 7.140 -9.164 -6.368 1.00 93.62 85 ILE A N 1
ATOM 673 C CA . ILE A 1 85 ? 8.423 -8.441 -6.276 1.00 93.62 85 ILE A CA 1
ATOM 674 C C . ILE A 1 85 ? 8.358 -7.384 -5.176 1.00 93.62 85 ILE A C 1
ATOM 676 O O . ILE A 1 85 ? 7.495 -6.511 -5.215 1.00 93.62 85 ILE A O 1
ATOM 680 N N . SER A 1 86 ? 9.299 -7.413 -4.230 1.00 95.06 86 SER A N 1
ATOM 681 C CA . SER A 1 86 ? 9.430 -6.356 -3.218 1.00 95.06 86 SER A CA 1
ATOM 682 C C . SER A 1 86 ? 9.815 -5.022 -3.860 1.00 95.06 86 SER A C 1
ATOM 684 O O . SER A 1 86 ? 10.782 -4.948 -4.625 1.00 95.06 86 SER A O 1
ATOM 686 N N . LEU A 1 87 ? 9.082 -3.961 -3.519 1.00 94.81 87 LEU A N 1
ATOM 687 C CA . LEU A 1 87 ? 9.434 -2.593 -3.894 1.00 94.81 87 LEU A CA 1
ATOM 688 C C . LEU A 1 87 ? 10.385 -1.955 -2.885 1.00 94.81 87 LEU A C 1
ATOM 690 O O . LEU A 1 87 ? 11.189 -1.110 -3.269 1.00 94.81 87 LEU A O 1
ATOM 694 N N . TYR A 1 88 ? 10.320 -2.366 -1.621 1.00 95.69 88 TYR A N 1
ATOM 695 C CA . TYR A 1 88 ? 11.263 -1.929 -0.601 1.00 95.69 88 TYR A CA 1
ATOM 696 C C . TYR A 1 88 ? 12.558 -2.751 -0.650 1.00 95.69 88 TYR A C 1
ATOM 698 O O . TYR A 1 88 ? 12.518 -3.984 -0.728 1.00 95.69 88 TYR A O 1
ATOM 706 N N . ASP A 1 89 ? 13.697 -2.066 -0.573 1.00 92.06 89 ASP A N 1
ATOM 707 C CA . ASP A 1 89 ? 15.022 -2.662 -0.422 1.00 92.06 89 ASP A CA 1
ATOM 708 C C . ASP A 1 89 ? 15.542 -2.420 1.011 1.00 92.06 89 ASP A C 1
ATOM 710 O O . ASP A 1 89 ? 15.867 -1.284 1.371 1.00 92.06 89 ASP A O 1
ATOM 714 N N . PRO A 1 90 ? 15.659 -3.465 1.851 1.00 88.81 90 PRO A N 1
ATOM 715 C CA . PRO A 1 90 ? 16.120 -3.317 3.229 1.00 88.81 90 PRO A CA 1
ATOM 716 C C . PRO A 1 90 ? 17.615 -2.989 3.351 1.00 88.81 90 PRO A C 1
ATOM 718 O O . PRO A 1 90 ? 18.041 -2.534 4.412 1.00 88.81 90 PRO A O 1
ATOM 721 N N . PHE A 1 91 ? 18.423 -3.223 2.311 1.00 88.19 91 PHE A N 1
ATOM 722 C CA . PHE A 1 91 ? 19.859 -2.939 2.343 1.00 88.19 91 PHE A CA 1
ATOM 723 C C . PHE A 1 91 ? 20.151 -1.464 2.082 1.00 88.19 91 PHE A C 1
ATOM 725 O O . PHE A 1 91 ? 21.039 -0.893 2.714 1.00 88.19 91 PHE A O 1
ATOM 732 N N . THR A 1 92 ? 19.412 -0.848 1.160 1.00 87.38 92 THR A N 1
ATOM 733 C CA . THR A 1 92 ? 19.563 0.578 0.831 1.00 87.38 92 THR A CA 1
ATOM 734 C C . THR A 1 92 ? 18.605 1.465 1.624 1.00 87.38 92 THR A C 1
ATOM 736 O O . THR A 1 92 ? 18.872 2.653 1.797 1.00 87.38 92 THR A O 1
ATOM 739 N N . GLY A 1 93 ? 17.495 0.904 2.110 1.00 87.19 93 GLY A N 1
ATOM 740 C CA . GLY A 1 93 ? 16.388 1.644 2.709 1.00 87.19 93 GLY A CA 1
ATOM 741 C C . GLY A 1 93 ? 15.504 2.369 1.689 1.00 87.19 93 GLY A C 1
ATOM 742 O O . GLY A 1 93 ? 14.607 3.105 2.098 1.00 87.19 93 GLY A O 1
ATOM 743 N N . GLY A 1 94 ? 15.749 2.189 0.388 1.00 90.88 94 GLY A N 1
ATOM 744 C CA . GLY A 1 94 ? 14.975 2.815 -0.678 1.00 90.88 94 GLY A CA 1
ATOM 745 C C . GLY A 1 94 ? 13.719 2.029 -1.048 1.00 90.88 94 GLY A C 1
ATOM 746 O O . GLY A 1 94 ? 13.609 0.826 -0.798 1.00 90.88 94 GLY A O 1
ATOM 747 N N . CYS A 1 95 ? 12.760 2.717 -1.665 1.00 94.81 95 CYS A N 1
ATOM 748 C CA . CYS A 1 95 ? 11.578 2.097 -2.255 1.00 94.81 95 CYS A CA 1
ATOM 749 C C . CYS A 1 95 ? 11.492 2.441 -3.737 1.00 94.81 95 CYS A C 1
ATOM 751 O O . CYS A 1 95 ? 11.663 3.594 -4.126 1.00 94.81 95 CYS A O 1
ATOM 753 N N . ARG A 1 96 ? 11.203 1.426 -4.546 1.00 93.50 96 ARG A N 1
ATOM 754 C CA . ARG A 1 96 ? 10.999 1.535 -5.987 1.00 93.50 96 ARG A CA 1
ATOM 755 C C . ARG A 1 96 ? 9.759 2.361 -6.311 1.00 93.50 96 ARG A C 1
ATOM 757 O O . ARG A 1 96 ? 8.753 2.257 -5.613 1.00 93.50 96 ARG A O 1
ATOM 764 N N . ASP A 1 97 ? 9.822 3.113 -7.405 1.00 90.06 97 ASP A N 1
ATOM 765 C CA . ASP A 1 97 ? 8.788 4.079 -7.807 1.00 90.06 97 ASP A CA 1
ATOM 766 C C . ASP A 1 97 ? 7.491 3.470 -8.338 1.00 90.06 97 ASP A C 1
ATOM 768 O O . ASP A 1 97 ? 6.517 4.182 -8.567 1.00 90.06 97 ASP A O 1
ATOM 772 N N . GLY A 1 98 ? 7.446 2.155 -8.518 1.00 88.75 98 GLY A N 1
ATOM 773 C CA . GLY A 1 98 ? 6.214 1.492 -8.898 1.00 88.75 98 GLY A CA 1
ATOM 774 C C . GLY A 1 98 ? 6.401 0.100 -9.458 1.00 88.75 98 GLY A C 1
ATOM 775 O O . GLY A 1 98 ? 7.514 -0.426 -9.557 1.00 88.75 98 GLY A O 1
ATOM 776 N N . LEU A 1 99 ? 5.269 -0.482 -9.833 1.00 87.81 99 LEU A N 1
ATOM 777 C CA . LEU A 1 99 ? 5.171 -1.775 -10.489 1.00 87.81 99 LEU A CA 1
ATOM 778 C C . LEU A 1 99 ? 4.618 -1.575 -11.905 1.00 87.81 99 LEU A C 1
ATOM 780 O O . LEU A 1 99 ? 3.476 -1.144 -12.099 1.00 87.81 99 LEU A O 1
ATOM 784 N N . HIS A 1 100 ? 5.443 -1.886 -12.901 1.00 84.31 100 HIS A N 1
ATOM 785 C CA . HIS A 1 100 ? 5.013 -1.997 -14.289 1.00 84.31 100 HIS A CA 1
ATOM 786 C C . HIS A 1 100 ? 4.405 -3.387 -14.548 1.00 84.31 100 HIS A C 1
ATOM 788 O O . HIS A 1 100 ? 4.349 -4.232 -13.659 1.00 84.31 100 HIS A O 1
ATOM 794 N N . ALA A 1 101 ? 3.944 -3.632 -15.779 1.00 78.50 101 ALA A N 1
ATOM 795 C CA . ALA A 1 101 ? 3.267 -4.877 -16.162 1.00 78.50 101 ALA A CA 1
ATOM 796 C C . ALA A 1 101 ? 4.100 -6.147 -15.922 1.00 78.50 101 ALA A C 1
ATOM 798 O O . ALA A 1 101 ? 3.545 -7.209 -15.664 1.00 78.50 101 ALA A O 1
ATOM 799 N N . ASP A 1 102 ? 5.417 -6.041 -16.079 1.00 82.00 102 ASP A N 1
ATOM 800 C CA . ASP A 1 102 ? 6.352 -7.163 -16.159 1.00 82.00 102 ASP A CA 1
ATOM 801 C C . ASP A 1 102 ? 7.586 -6.990 -15.260 1.00 82.00 102 ASP A C 1
ATOM 803 O O . ASP A 1 102 ? 8.402 -7.904 -15.145 1.00 82.00 102 ASP A O 1
ATOM 807 N N . ARG A 1 103 ? 7.741 -5.825 -14.623 1.00 83.38 103 ARG A N 1
ATOM 808 C CA . ARG A 1 103 ? 8.897 -5.498 -13.784 1.00 83.38 103 ARG A CA 1
ATOM 809 C C . ARG A 1 103 ? 8.569 -4.449 -12.731 1.00 83.38 103 ARG A C 1
ATOM 811 O O . ARG A 1 103 ? 7.642 -3.658 -12.892 1.00 83.38 103 ARG A O 1
ATOM 818 N N . ALA A 1 104 ? 9.396 -4.378 -11.697 1.00 86.50 104 ALA A N 1
ATOM 819 C CA . ALA A 1 104 ? 9.430 -3.205 -10.836 1.00 86.50 104 ALA A CA 1
ATOM 820 C C . ALA A 1 104 ? 10.167 -2.048 -11.529 1.00 86.50 104 ALA A C 1
ATOM 822 O O . ALA A 1 104 ? 11.031 -2.258 -12.384 1.00 86.50 104 ALA A O 1
ATOM 823 N N . ASN A 1 105 ? 9.822 -0.818 -11.162 1.00 86.38 105 ASN A N 1
ATOM 824 C CA . ASN A 1 105 ? 10.602 0.350 -11.537 1.00 86.38 105 ASN A CA 1
ATOM 825 C C . ASN A 1 105 ? 11.956 0.303 -10.800 1.00 86.38 105 ASN A C 1
ATOM 827 O O . ASN A 1 105 ? 12.017 0.006 -9.608 1.00 86.38 105 ASN A O 1
ATOM 831 N N . GLU A 1 106 ? 13.061 0.543 -11.504 1.00 87.31 106 GLU A N 1
ATOM 832 C CA . GLU A 1 106 ? 14.399 0.571 -10.892 1.00 87.31 106 GLU A CA 1
ATOM 833 C C . GLU A 1 106 ? 14.691 1.899 -10.182 1.00 87.31 106 GLU A C 1
ATOM 835 O O . GLU A 1 106 ? 15.578 1.964 -9.330 1.00 87.31 106 GLU A O 1
ATOM 840 N N . ASN A 1 107 ? 13.933 2.950 -10.496 1.00 87.56 107 ASN A N 1
ATOM 841 C CA . ASN A 1 107 ? 14.063 4.240 -9.838 1.00 87.56 107 ASN A CA 1
ATOM 842 C C . ASN A 1 107 ? 13.584 4.149 -8.387 1.00 87.56 107 ASN A C 1
ATOM 844 O O . ASN A 1 107 ? 12.578 3.501 -8.097 1.00 87.56 107 ASN A O 1
ATOM 848 N N . GLN A 1 108 ? 14.313 4.814 -7.490 1.00 87.75 108 GLN A N 1
ATOM 849 C CA . GLN A 1 108 ? 14.015 4.889 -6.060 1.00 87.75 108 GLN A CA 1
ATOM 850 C C . GLN A 1 108 ? 13.965 6.354 -5.629 1.00 87.75 108 GLN A C 1
ATOM 852 O O . GLN A 1 108 ? 14.895 6.891 -5.023 1.00 87.75 108 GLN A O 1
ATOM 857 N N . GLY A 1 109 ? 12.897 7.035 -6.026 1.00 89.12 109 GLY A N 1
ATOM 858 C CA . GLY A 1 109 ? 12.647 8.420 -5.680 1.00 89.12 109 GLY A CA 1
ATOM 859 C C . GLY A 1 109 ? 12.405 8.622 -4.182 1.00 89.12 109 GLY A C 1
ATOM 860 O O . GLY A 1 109 ? 12.057 7.711 -3.421 1.00 89.12 109 GLY A O 1
ATOM 861 N N . ALA A 1 110 ? 12.566 9.874 -3.749 1.00 91.50 110 ALA A N 1
ATOM 862 C CA . ALA A 1 110 ? 12.302 10.270 -2.368 1.00 91.50 110 ALA A CA 1
ATOM 863 C C . ALA A 1 110 ? 10.827 10.066 -1.978 1.00 91.50 110 ALA A C 1
ATOM 865 O O . ALA A 1 110 ? 10.554 9.674 -0.848 1.00 91.50 110 ALA A O 1
ATOM 866 N N . GLU A 1 111 ? 9.893 10.294 -2.907 1.00 93.94 111 GLU A N 1
ATOM 867 C CA . GLU A 1 111 ? 8.452 10.113 -2.688 1.00 93.94 111 GLU A CA 1
ATOM 868 C C . GLU A 1 111 ? 8.118 8.671 -2.307 1.00 93.94 111 GLU A C 1
ATOM 870 O O . GLU 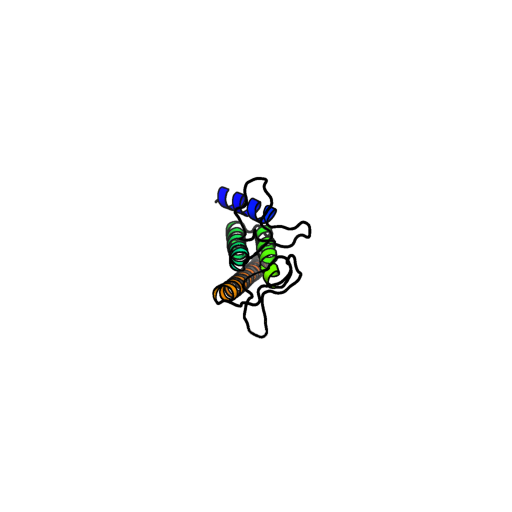A 1 111 ? 7.495 8.432 -1.279 1.00 93.94 111 GLU A O 1
ATOM 875 N N . SER A 1 112 ? 8.603 7.711 -3.085 1.00 93.81 112 SER A N 1
ATOM 876 C CA . SER A 1 112 ? 8.377 6.281 -2.879 1.00 93.81 112 SER A CA 1
ATOM 877 C C . SER A 1 112 ? 8.951 5.802 -1.556 1.00 93.81 112 SER A C 1
ATOM 879 O O . SER A 1 112 ? 8.306 5.070 -0.805 1.00 93.81 112 SER A O 1
ATOM 881 N N . SER A 1 113 ? 10.165 6.258 -1.244 1.00 94.50 113 SER A N 1
ATOM 882 C CA . SER A 1 113 ? 10.827 5.940 0.021 1.00 94.50 113 SER A CA 1
ATOM 883 C C . SER A 1 113 ? 10.056 6.528 1.206 1.00 94.50 113 SER A C 1
ATOM 885 O O . SER A 1 113 ? 9.844 5.848 2.209 1.00 94.50 113 SER A O 1
ATOM 887 N N . LEU A 1 114 ? 9.572 7.767 1.079 1.00 94.88 114 LEU A N 1
ATOM 888 C CA . LEU A 1 114 ? 8.747 8.40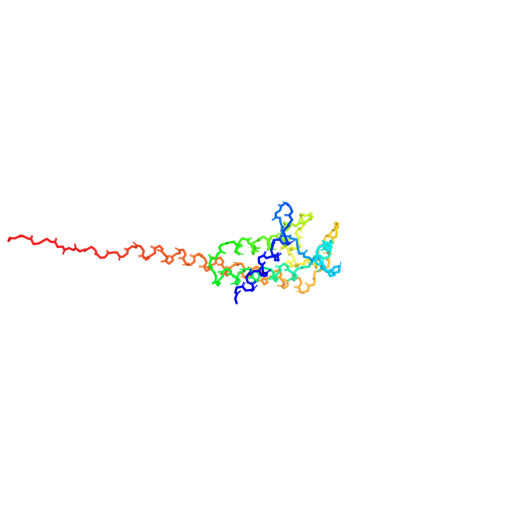6 2.099 1.00 94.88 114 LEU A CA 1
ATOM 889 C C . LEU A 1 114 ? 7.395 7.701 2.261 1.00 94.88 114 LEU A C 1
ATOM 891 O O . LEU A 1 114 ? 6.984 7.465 3.393 1.00 94.88 114 LEU A O 1
ATOM 895 N N . ALA A 1 115 ? 6.739 7.321 1.163 1.00 96.94 115 ALA A N 1
ATOM 896 C CA . ALA A 1 115 ? 5.478 6.586 1.167 1.00 96.94 115 ALA A CA 1
ATOM 897 C C . ALA A 1 115 ? 5.603 5.277 1.960 1.00 96.94 115 ALA A C 1
ATOM 899 O O . ALA A 1 115 ? 4.797 5.021 2.854 1.00 96.94 115 ALA A O 1
ATOM 900 N N . PHE A 1 116 ? 6.663 4.500 1.711 1.00 96.94 116 PHE A N 1
ATOM 901 C CA . PHE A 1 116 ? 6.943 3.287 2.478 1.00 96.94 116 PHE A CA 1
ATOM 902 C C . PHE A 1 116 ? 7.189 3.574 3.967 1.00 96.94 116 PHE A C 1
ATOM 904 O O . PHE A 1 116 ? 6.587 2.932 4.828 1.00 96.94 116 PHE A O 1
ATOM 911 N N . ILE A 1 117 ? 8.067 4.535 4.287 1.00 96.25 117 ILE A N 1
ATOM 912 C CA . ILE A 1 117 ? 8.434 4.851 5.678 1.00 96.25 117 ILE A CA 1
ATOM 913 C C . ILE A 1 117 ? 7.216 5.330 6.472 1.00 96.25 117 ILE A C 1
ATOM 915 O O . ILE A 1 117 ? 7.021 4.890 7.604 1.00 96.25 117 ILE A O 1
ATOM 919 N N . LEU A 1 118 ? 6.392 6.206 5.891 1.00 96.81 118 LEU A N 1
ATOM 920 C CA . LEU A 1 118 ? 5.170 6.691 6.528 1.00 96.81 118 LEU A CA 1
ATOM 921 C C . LEU A 1 118 ? 4.204 5.538 6.798 1.00 96.81 118 LEU A C 1
ATOM 923 O O . LEU A 1 118 ? 3.765 5.383 7.935 1.00 96.81 118 LEU A O 1
ATOM 927 N N . SER A 1 119 ? 3.956 4.675 5.812 1.00 97.88 119 SER A N 1
ATOM 928 C CA . SER A 1 119 ? 3.098 3.505 6.008 1.00 97.88 119 SER A CA 1
ATOM 929 C C . SER A 1 119 ? 3.638 2.563 7.084 1.00 97.88 119 SER A C 1
ATOM 931 O O . SER A 1 119 ? 2.882 2.131 7.949 1.00 97.88 119 SER A O 1
ATOM 933 N N . LEU A 1 120 ? 4.947 2.293 7.109 1.00 97.12 120 LEU A N 1
ATOM 934 C CA . LEU A 1 120 ? 5.567 1.470 8.152 1.00 97.12 120 LEU A CA 1
ATOM 935 C C . LEU A 1 120 ? 5.385 2.080 9.551 1.00 97.12 120 LEU A C 1
ATOM 937 O O . LEU A 1 120 ? 5.112 1.355 10.511 1.00 97.12 120 LEU A O 1
ATOM 941 N N . LEU A 1 121 ? 5.562 3.397 9.686 1.00 96.81 121 LEU A N 1
ATOM 942 C CA . LEU A 1 121 ? 5.374 4.098 10.955 1.00 96.81 121 LEU A CA 1
ATOM 943 C C . LEU A 1 121 ? 3.919 4.024 11.420 1.00 96.81 121 LEU A C 1
ATOM 945 O O . LEU A 1 121 ? 3.675 3.721 12.587 1.00 96.81 121 LEU A O 1
ATOM 949 N N . GLU A 1 122 ? 2.961 4.258 10.526 1.00 97.38 122 GLU A N 1
ATOM 950 C CA . GLU A 1 122 ? 1.540 4.197 10.864 1.00 97.38 122 GLU A CA 1
ATOM 951 C C . GLU A 1 122 ? 1.100 2.793 11.283 1.00 97.38 122 GLU A C 1
ATOM 953 O O . GLU A 1 122 ? 0.431 2.664 12.311 1.00 97.38 122 GLU A O 1
ATOM 958 N N . MET A 1 123 ? 1.538 1.751 10.565 1.00 97.00 123 MET A N 1
ATOM 959 C CA . MET A 1 123 ? 1.274 0.355 10.933 1.00 97.00 123 MET A CA 1
ATOM 960 C C . MET A 1 123 ? 1.794 0.053 12.344 1.00 97.00 123 MET A C 1
ATOM 962 O O . MET A 1 123 ? 1.039 -0.391 13.205 1.00 97.00 123 MET A O 1
ATOM 966 N N . ARG A 1 124 ? 3.055 0.406 12.637 1.00 95.44 124 ARG A N 1
ATOM 967 C CA . ARG A 1 124 ? 3.650 0.187 13.969 1.00 95.44 124 ARG A CA 1
ATOM 968 C C . ARG A 1 124 ? 2.928 0.941 15.081 1.00 95.44 124 ARG A C 1
ATOM 970 O O . ARG A 1 124 ? 2.783 0.422 16.185 1.00 95.44 124 ARG A O 1
ATOM 977 N N . LEU A 1 125 ? 2.518 2.182 14.822 1.00 92.94 125 LEU A N 1
ATOM 978 C CA . LEU A 1 125 ? 1.771 2.971 15.799 1.00 92.94 125 LEU A CA 1
ATOM 979 C C . LEU A 1 125 ? 0.388 2.369 16.053 1.00 92.94 125 LEU A C 1
ATOM 981 O O . LEU A 1 125 ? -0.040 2.328 17.203 1.00 92.94 125 LEU A O 1
ATOM 985 N N . SER A 1 126 ? -0.283 1.876 15.010 1.00 90.75 126 SER A N 1
ATOM 986 C CA . SER A 1 126 ? -1.567 1.192 15.148 1.00 90.75 126 SER A CA 1
ATOM 987 C C . SER A 1 126 ? -1.441 -0.088 15.972 1.00 90.75 126 SER A C 1
ATOM 989 O O . SER A 1 126 ? -2.214 -0.284 16.905 1.00 90.75 126 SER A O 1
ATOM 991 N N . ASP A 1 127 ? -0.432 -0.918 15.704 1.00 86.88 127 ASP A N 1
ATOM 992 C CA . ASP A 1 127 ? -0.220 -2.169 16.442 1.00 86.88 127 ASP A CA 1
ATOM 993 C C . ASP A 1 127 ? 0.099 -1.917 17.920 1.00 86.88 127 ASP A C 1
ATOM 995 O O . ASP A 1 127 ? -0.358 -2.642 18.802 1.00 86.88 127 ASP A O 1
ATOM 999 N N . ASN A 1 128 ? 0.853 -0.857 18.224 1.00 81.81 128 ASN A N 1
ATOM 1000 C CA . ASN A 1 128 ? 1.117 -0.461 19.606 1.00 81.81 128 ASN A CA 1
ATOM 1001 C C . ASN A 1 128 ? -0.162 -0.037 20.344 1.00 81.81 128 ASN A C 1
ATOM 1003 O O . ASN A 1 128 ? -0.299 -0.344 21.527 1.00 81.81 128 ASN A O 1
ATOM 1007 N N . ILE A 1 129 ? -1.093 0.641 19.661 1.00 74.19 129 ILE A N 1
ATOM 1008 C CA . ILE A 1 129 ? -2.394 1.018 20.231 1.00 74.19 129 ILE A CA 1
ATOM 1009 C C . ILE A 1 129 ? -3.211 -0.239 20.532 1.00 74.19 129 ILE A C 1
ATOM 1011 O O . ILE A 1 129 ? -3.616 -0.420 21.680 1.00 74.19 129 ILE A O 1
ATOM 1015 N N . VAL A 1 130 ? -3.351 -1.145 19.558 1.00 68.81 130 VAL A N 1
ATOM 1016 C CA . VAL A 1 130 ? -4.064 -2.424 19.731 1.00 68.81 130 VAL A CA 1
ATOM 1017 C C . VAL A 1 130 ? -3.484 -3.211 20.911 1.00 68.81 130 VAL A C 1
ATOM 1019 O O . VAL A 1 130 ? -4.211 -3.635 21.807 1.00 68.81 130 VAL A O 1
ATOM 1022 N N . ASN A 1 131 ? -2.156 -3.325 20.985 1.00 68.56 131 ASN A N 1
ATOM 1023 C CA . ASN A 1 131 ? -1.484 -4.009 22.091 1.00 68.56 131 ASN A CA 1
ATOM 1024 C C . ASN A 1 131 ? -1.713 -3.320 23.448 1.00 68.56 131 ASN A C 1
ATOM 1026 O O . ASN A 1 131 ? -1.806 -4.000 24.470 1.00 68.56 131 ASN A O 1
ATOM 1030 N N . SER A 1 132 ? -1.819 -1.988 23.484 1.00 68.94 132 SER A N 1
ATOM 1031 C CA . SER A 1 132 ? -2.079 -1.240 24.720 1.00 68.94 132 SER A CA 1
ATOM 1032 C C . SER A 1 132 ? -3.523 -1.373 25.222 1.00 68.94 132 SER A C 1
ATOM 1034 O O . SER A 1 132 ? -3.727 -1.482 26.430 1.00 68.94 132 SER A O 1
ATOM 1036 N N . GLU A 1 133 ? -4.514 -1.448 24.329 1.00 60.69 133 GLU A N 1
ATOM 1037 C CA . GLU A 1 133 ? -5.926 -1.673 24.682 1.00 60.69 133 GLU A CA 1
ATOM 1038 C C . GLU A 1 133 ? -6.166 -3.109 25.173 1.00 60.69 133 GLU A C 1
ATOM 1040 O O . GLU A 1 133 ? -6.869 -3.332 26.166 1.00 60.69 133 GLU A O 1
ATOM 1045 N N . VAL A 1 134 ? -5.500 -4.090 24.551 1.00 58.75 134 VAL A N 1
ATOM 1046 C CA . VAL A 1 134 ? -5.468 -5.478 25.041 1.00 58.75 134 VAL A CA 1
ATOM 1047 C C . VAL A 1 134 ? -4.817 -5.549 26.425 1.00 58.75 134 VAL A C 1
ATOM 1049 O O . VAL A 1 134 ? -5.292 -6.272 27.294 1.00 58.75 134 VAL A O 1
ATOM 1052 N N . HIS A 1 135 ? -3.755 -4.779 26.677 1.00 51.16 135 HIS A N 1
ATOM 1053 C CA . HIS A 1 135 ? -3.123 -4.762 27.995 1.00 51.16 135 HIS A CA 1
ATOM 1054 C C . HIS A 1 135 ? -3.996 -4.059 29.052 1.00 51.16 135 HIS A C 1
ATOM 1056 O O . HIS A 1 135 ? -4.047 -4.512 30.191 1.00 51.16 135 HIS A O 1
ATOM 1062 N N . GLY A 1 136 ? -4.726 -2.999 28.686 1.00 52.28 136 GLY A N 1
ATOM 1063 C CA . GLY A 1 136 ? -5.626 -2.265 29.585 1.00 52.28 136 GLY A CA 1
ATOM 1064 C C . GLY A 1 136 ? -6.849 -3.071 30.039 1.00 52.28 136 GLY A C 1
ATOM 1065 O O . GLY A 1 136 ? -7.201 -3.038 31.217 1.00 52.28 136 GLY A O 1
ATOM 1066 N N . THR A 1 137 ? -7.447 -3.857 29.140 1.00 53.12 137 THR A N 1
ATOM 1067 C CA . THR A 1 137 ? -8.607 -4.715 29.455 1.00 53.12 137 THR A CA 1
ATOM 1068 C C . THR A 1 137 ? -8.266 -5.857 30.417 1.00 53.12 137 THR A C 1
ATOM 1070 O O . THR A 1 137 ? -9.102 -6.237 31.238 1.00 53.12 137 THR A O 1
ATOM 1073 N N . VAL A 1 138 ? -7.029 -6.367 30.392 1.00 53.03 138 VAL A N 1
ATOM 1074 C CA . VAL A 1 138 ? -6.571 -7.410 31.329 1.00 53.03 138 VAL A CA 1
ATOM 1075 C C . VAL A 1 138 ? -6.563 -6.900 32.777 1.00 53.03 138 VAL A C 1
ATOM 1077 O O . VAL A 1 138 ? -7.018 -7.612 33.671 1.00 53.03 138 VAL A O 1
ATOM 1080 N N . TYR A 1 139 ? -6.153 -5.650 33.023 1.00 48.97 139 TYR A N 1
ATOM 1081 C CA . TYR A 1 139 ? -6.121 -5.092 34.385 1.00 48.97 139 TYR A CA 1
ATOM 1082 C C . TYR A 1 139 ? -7.497 -4.681 34.928 1.00 48.97 139 TYR A C 1
ATOM 1084 O O . TYR A 1 139 ? -7.675 -4.610 36.144 1.00 48.97 139 TYR A O 1
ATOM 1092 N N . GLU A 1 140 ? -8.492 -4.444 34.070 1.00 47.44 140 GLU A N 1
ATOM 1093 C CA . GLU A 1 140 ? -9.841 -4.057 34.512 1.00 47.44 140 GLU A CA 1
ATOM 1094 C C . GLU A 1 140 ? -10.666 -5.253 35.027 1.00 47.44 140 GLU A C 1
ATOM 1096 O O . GLU A 1 140 ? -11.603 -5.081 35.807 1.00 47.44 140 GLU A O 1
ATOM 1101 N N . THR A 1 141 ? -10.277 -6.485 34.675 1.00 46.75 141 THR A N 1
ATOM 1102 C CA . THR A 1 141 ? -10.957 -7.712 35.135 1.00 46.75 141 THR A CA 1
ATOM 1103 C C . THR A 1 141 ? -10.496 -8.253 36.495 1.00 46.75 141 THR A C 1
ATOM 1105 O O . THR A 1 141 ? -11.156 -9.137 37.040 1.00 46.75 141 THR A O 1
ATOM 1108 N N . GLU A 1 142 ? -9.427 -7.715 37.097 1.00 49.09 142 GLU A N 1
ATOM 1109 C CA . GLU A 1 142 ? -8.857 -8.258 38.347 1.00 49.09 142 GLU A CA 1
ATOM 1110 C C . GLU A 1 142 ? -9.195 -7.485 39.635 1.00 49.09 142 GLU A C 1
ATOM 1112 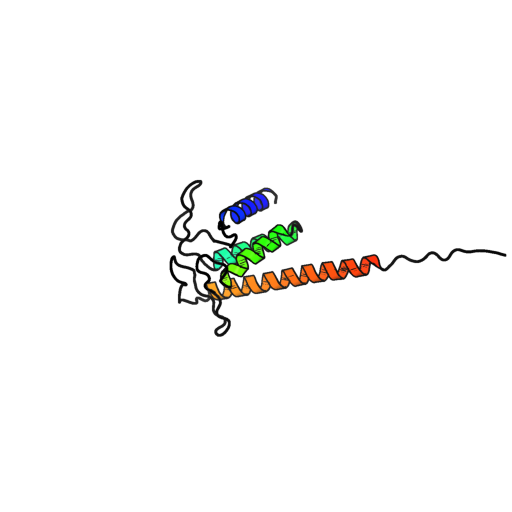O O . GLU A 1 142 ? -8.780 -7.899 40.716 1.00 49.09 142 GLU A O 1
ATOM 1117 N N . THR A 1 143 ? -10.021 -6.431 39.597 1.00 48.41 143 THR A N 1
ATOM 1118 C CA . THR A 1 143 ? -10.354 -5.676 40.826 1.00 48.41 143 THR A CA 1
ATOM 1119 C C . THR A 1 143 ? -11.829 -5.780 41.216 1.00 48.41 143 THR A C 1
ATOM 1121 O O . THR A 1 143 ? -12.576 -4.806 41.174 1.00 48.41 143 THR A O 1
ATOM 1124 N N . THR A 1 144 ? -12.252 -6.965 41.670 1.00 46.62 144 THR A N 1
ATOM 1125 C CA . THR A 1 144 ? -13.476 -7.092 42.489 1.00 46.62 144 THR A CA 1
ATOM 1126 C C . THR A 1 144 ? -13.082 -7.047 43.972 1.00 46.62 144 THR A C 1
ATOM 1128 O O . THR A 1 144 ? -12.348 -7.934 44.412 1.00 46.62 144 THR A O 1
ATOM 1131 N N . PRO A 1 145 ? -13.542 -6.078 44.790 1.00 44.81 145 PRO A N 1
ATOM 1132 C CA . PRO A 1 145 ? -13.318 -6.121 46.230 1.00 44.81 145 PRO A CA 1
ATOM 1133 C C . PRO A 1 145 ? -14.157 -7.254 46.824 1.00 44.81 145 PRO A C 1
ATOM 1135 O O . PRO A 1 145 ? -15.386 -7.178 46.866 1.00 44.81 145 PRO A O 1
ATOM 1138 N N . GLY A 1 146 ? -13.497 -8.321 47.272 1.00 42.19 146 GLY A N 1
ATOM 1139 C CA . GLY A 1 146 ? -14.134 -9.381 48.042 1.00 42.19 146 GLY A CA 1
ATOM 1140 C C . GLY A 1 146 ? -14.759 -8.803 49.311 1.00 42.19 146 GLY A C 1
ATOM 1141 O O . GLY A 1 146 ? -14.056 -8.370 50.223 1.00 42.19 146 GLY A O 1
ATOM 1142 N N . ALA A 1 147 ? -16.089 -8.785 49.356 1.00 46.06 147 ALA A N 1
ATOM 1143 C CA . ALA A 1 147 ? -16.859 -8.454 50.540 1.00 46.06 147 ALA A CA 1
ATOM 1144 C C . ALA A 1 147 ? -16.585 -9.495 51.637 1.00 46.06 147 ALA A C 1
ATOM 1146 O O . ALA A 1 147 ? -17.067 -10.624 51.569 1.00 46.06 147 ALA A O 1
ATOM 1147 N N . PHE A 1 148 ? -15.835 -9.114 52.672 1.00 41.44 148 PHE A N 1
ATOM 1148 C CA . PHE A 1 148 ? -15.830 -9.851 53.931 1.00 41.44 148 PHE A CA 1
ATOM 1149 C C . PHE A 1 148 ? -17.070 -9.456 54.735 1.00 41.44 148 PHE A C 1
ATOM 1151 O O . PHE A 1 148 ? -17.136 -8.384 55.332 1.00 41.44 148 PHE A O 1
ATOM 1158 N N . SER A 1 149 ? -18.053 -10.353 54.753 1.00 45.75 149 SER A N 1
ATOM 1159 C CA . SER A 1 149 ? -19.105 -10.398 55.762 1.00 45.75 149 SER A CA 1
ATOM 1160 C C . SER A 1 149 ? -19.186 -11.818 56.300 1.00 45.75 149 SER A C 1
ATOM 1162 O O . SER A 1 149 ? -19.590 -12.717 55.572 1.00 45.75 149 SER A O 1
ATOM 1164 N N . THR A 1 150 ? -18.843 -11.993 57.574 1.00 42.47 150 THR A N 1
ATOM 1165 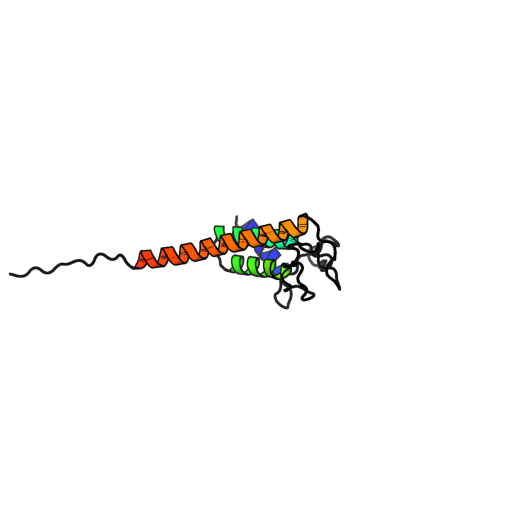C CA . THR A 1 150 ? -19.510 -12.951 58.464 1.00 42.47 150 THR A CA 1
ATOM 1166 C C . THR A 1 150 ? -19.388 -12.441 59.896 1.00 42.47 150 THR A C 1
ATOM 1168 O O . THR A 1 150 ? -18.310 -12.458 60.487 1.00 42.47 150 THR A O 1
ATOM 1171 N N . ALA A 1 151 ? -20.514 -11.990 60.445 1.00 43.22 151 ALA A N 1
ATOM 1172 C CA . ALA A 1 151 ? -20.760 -11.986 61.877 1.00 43.22 151 ALA A CA 1
ATOM 1173 C C . ALA A 1 151 ? -20.947 -13.434 62.356 1.00 43.22 151 ALA A C 1
ATOM 1175 O O . ALA A 1 151 ? -21.568 -14.213 61.638 1.00 43.22 151 ALA A O 1
ATOM 1176 N N . HIS A 1 152 ? -20.473 -13.770 63.560 1.00 42.03 152 HIS A N 1
ATOM 1177 C CA . HIS A 1 152 ? -21.242 -14.566 64.522 1.00 42.03 152 HIS A CA 1
ATOM 1178 C C . HIS A 1 152 ? -20.574 -14.618 65.908 1.00 42.03 152 HIS A C 1
ATOM 1180 O O . HIS A 1 152 ? -19.454 -15.104 66.033 1.00 42.03 152 HIS A O 1
ATOM 1186 N N . SER A 1 153 ? -21.399 -14.235 66.895 1.00 50.06 153 SER A N 1
ATOM 1187 C CA . SER A 1 153 ? -21.417 -14.553 68.340 1.00 50.06 153 SER A CA 1
ATOM 1188 C C . SER A 1 153 ? -20.434 -13.850 69.270 1.00 50.06 153 SER A C 1
ATOM 1190 O O . SER A 1 153 ? -19.227 -14.156 69.227 1.00 50.06 153 SER A O 1
#

Radius of gyration: 21.38 Å; chains: 1; bounding box: 41×25×86 Å

pLDDT: mean 83.19, std 17.78, range [41.44, 98.5]